Protein AF-A0A434LB45-F1 (afdb_monomer_lite)

Radius of gyration: 21.6 Å; chains: 1; bounding box: 47×31×59 Å

Structure (mmCIF, N/CA/C/O backbone):
data_AF-A0A434LB45-F1
#
_entry.id   AF-A0A434LB45-F1
#
loop_
_atom_site.group_PDB
_atom_site.id
_atom_site.type_symbol
_atom_site.label_atom_id
_atom_site.label_alt_id
_atom_site.label_comp_id
_atom_site.label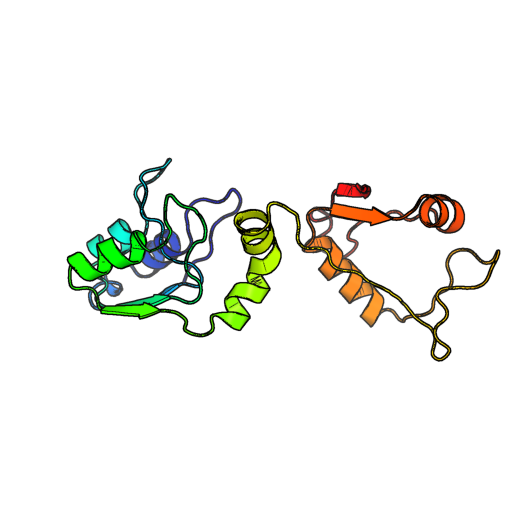_asym_id
_atom_site.label_entity_id
_atom_site.label_seq_id
_atom_site.pdbx_PDB_ins_code
_atom_site.Cartn_x
_atom_site.Cartn_y
_atom_site.Cartn_z
_atom_site.occupancy
_atom_site.B_iso_or_equiv
_atom_site.auth_seq_id
_atom_site.auth_comp_id
_atom_site.auth_asym_id
_atom_site.auth_atom_id
_atom_site.pdbx_PDB_model_num
ATOM 1 N N . THR A 1 1 ? -15.075 8.116 4.831 1.00 93.69 1 THR A N 1
ATOM 2 C CA . THR A 1 1 ? -13.998 7.188 4.416 1.00 93.69 1 THR A CA 1
ATOM 3 C C . THR A 1 1 ? -12.638 7.770 4.759 1.00 93.69 1 THR A C 1
ATOM 5 O O . THR A 1 1 ? -12.567 8.920 5.147 1.00 93.69 1 THR A O 1
ATOM 8 N N . GLY A 1 2 ? -11.545 7.009 4.671 1.00 96.25 2 GLY A N 1
ATOM 9 C CA . GLY A 1 2 ? -10.216 7.548 4.976 1.00 96.25 2 GLY A CA 1
ATOM 10 C C . GLY A 1 2 ? -9.094 6.703 4.389 1.00 96.25 2 GLY A C 1
ATOM 11 O O . GLY A 1 2 ? -9.232 5.488 4.262 1.00 96.25 2 GLY A O 1
ATOM 12 N N . VAL A 1 3 ? -7.990 7.357 4.033 1.00 96.44 3 VAL A N 1
ATOM 13 C CA . VAL A 1 3 ? -6.729 6.730 3.618 1.00 96.44 3 VAL A CA 1
ATOM 14 C C . VAL A 1 3 ? -5.590 7.371 4.398 1.00 96.44 3 VAL A C 1
ATOM 16 O O . VAL A 1 3 ? -5.681 8.534 4.785 1.00 96.44 3 VAL A O 1
ATOM 19 N N . THR A 1 4 ? -4.518 6.624 4.653 1.00 95.25 4 THR A N 1
ATOM 20 C CA . THR A 1 4 ? -3.342 7.191 5.319 1.00 95.25 4 THR A CA 1
ATOM 21 C C . THR A 1 4 ? -2.750 8.288 4.441 1.00 95.25 4 THR A C 1
ATOM 23 O O . THR A 1 4 ? -2.422 8.048 3.279 1.00 95.25 4 THR A O 1
ATOM 26 N N . ALA A 1 5 ? -2.619 9.492 4.992 1.00 94.12 5 ALA A N 1
ATOM 27 C CA . ALA A 1 5 ? -2.157 10.640 4.231 1.00 94.12 5 ALA A CA 1
ATOM 28 C C . ALA A 1 5 ? -0.671 10.524 3.852 1.00 94.12 5 ALA A C 1
ATOM 30 O O . ALA A 1 5 ? 0.112 9.781 4.459 1.00 94.12 5 ALA A O 1
ATOM 31 N N . VAL A 1 6 ? -0.271 11.304 2.846 1.00 89.19 6 VAL A N 1
ATOM 32 C CA . VAL A 1 6 ? 1.125 11.396 2.401 1.00 89.19 6 VAL A CA 1
ATOM 33 C C . VAL A 1 6 ? 2.021 11.779 3.584 1.00 89.19 6 VAL A C 1
ATOM 35 O O . VAL A 1 6 ? 1.712 12.687 4.348 1.00 89.19 6 VAL A O 1
ATOM 38 N N . GLY A 1 7 ? 3.135 11.063 3.756 1.00 87.69 7 GLY A N 1
ATOM 39 C CA . GLY A 1 7 ? 4.002 11.196 4.935 1.00 87.69 7 GLY A CA 1
ATOM 40 C C . GLY A 1 7 ? 3.610 10.289 6.108 1.00 87.69 7 GLY A C 1
ATOM 41 O O . GLY A 1 7 ? 4.267 10.307 7.149 1.00 87.69 7 GLY A O 1
ATOM 42 N N . GLY A 1 8 ? 2.574 9.463 5.937 1.00 88.56 8 GLY A N 1
ATOM 43 C CA . GLY A 1 8 ? 2.185 8.411 6.873 1.00 88.56 8 GLY A CA 1
ATOM 44 C C . GLY A 1 8 ? 1.272 8.872 8.007 1.00 88.56 8 GLY A C 1
ATOM 45 O O . GLY A 1 8 ? 0.954 8.058 8.869 1.00 88.56 8 GLY A O 1
ATOM 46 N N . ARG A 1 9 ? 0.871 10.150 8.049 1.00 89.62 9 ARG A N 1
ATOM 47 C CA . ARG A 1 9 ? -0.094 10.697 9.019 1.00 89.62 9 ARG A CA 1
ATOM 48 C C . ARG A 1 9 ? -0.889 11.861 8.417 1.00 89.62 9 ARG A C 1
ATOM 50 O O . ARG A 1 9 ? -0.287 12.631 7.672 1.00 89.62 9 ARG A O 1
ATOM 57 N N . PRO A 1 10 ? -2.159 12.066 8.817 1.00 93.12 10 PRO A N 1
ATOM 58 C CA . PRO A 1 10 ? -2.969 11.208 9.697 1.00 93.12 10 PRO A CA 1
ATOM 59 C C . PRO A 1 10 ? -3.202 9.803 9.119 1.00 93.12 10 PRO A C 1
ATOM 61 O O . PRO A 1 10 ? -2.991 9.563 7.931 1.00 93.12 10 PRO A O 1
ATOM 64 N N . HIS A 1 11 ? -3.527 8.844 9.989 1.00 95.81 11 HIS A N 1
ATOM 65 C CA . HIS A 1 11 ? -3.837 7.482 9.551 1.00 95.81 11 HIS A CA 1
ATOM 66 C C . HIS A 1 11 ? -5.268 7.418 8.990 1.00 95.81 11 HIS A C 1
ATOM 68 O O . HIS A 1 11 ? -6.109 8.268 9.304 1.00 95.81 11 HIS A O 1
ATOM 74 N N . ALA A 1 12 ? -5.554 6.382 8.200 1.00 97.06 12 ALA A N 1
ATOM 75 C CA . ALA A 1 12 ? -6.858 6.174 7.574 1.00 97.06 12 ALA A CA 1
ATOM 76 C C . ALA A 1 12 ? -8.030 6.203 8.573 1.00 97.06 12 ALA A C 1
ATOM 78 O O . ALA A 1 12 ? -9.070 6.790 8.282 1.00 97.06 12 ALA A O 1
ATOM 79 N N . GLU A 1 13 ? -7.866 5.613 9.759 1.00 97.81 13 GLU A N 1
ATOM 80 C CA . GLU A 1 13 ? -8.922 5.531 10.771 1.00 97.81 13 GLU A CA 1
ATOM 81 C C . GLU A 1 13 ? -9.278 6.913 11.320 1.00 97.81 13 GLU A C 1
ATOM 83 O O . GLU A 1 13 ? -10.452 7.228 11.479 1.00 97.81 13 GLU A O 1
ATOM 88 N N . THR A 1 14 ? -8.279 7.764 11.575 1.00 95.81 14 THR A N 1
ATOM 89 C CA . THR A 1 14 ? -8.518 9.125 12.076 1.00 95.81 14 THR A CA 1
ATOM 90 C C . THR A 1 14 ? -9.233 10.000 11.052 1.00 95.81 14 THR A C 1
ATOM 92 O O . THR A 1 14 ? -10.148 10.726 11.427 1.00 95.81 14 THR A O 1
ATOM 95 N N . GLU A 1 15 ? -8.883 9.874 9.770 1.00 97.12 15 GLU A N 1
ATOM 96 C CA . GLU A 1 15 ? -9.574 10.576 8.680 1.00 97.12 15 GLU A CA 1
ATOM 97 C C . GLU A 1 15 ? -11.023 10.089 8.544 1.00 97.12 15 GLU A C 1
ATOM 99 O O . GLU A 1 15 ? -11.958 10.887 8.514 1.00 97.12 15 GLU A O 1
ATOM 104 N N . ALA A 1 16 ? -11.231 8.767 8.557 1.00 98.25 16 ALA A N 1
ATOM 105 C CA . ALA A 1 16 ? -12.563 8.180 8.454 1.00 98.25 16 ALA A CA 1
ATOM 106 C C . ALA A 1 16 ? -13.471 8.568 9.630 1.00 98.25 16 ALA A C 1
ATOM 108 O O . ALA A 1 16 ? -14.658 8.820 9.427 1.00 98.25 16 ALA A O 1
ATOM 109 N N . LEU A 1 17 ? -12.922 8.634 10.847 1.00 98.19 17 LEU A N 1
ATOM 110 C CA . LEU A 1 17 ? -13.646 9.088 12.034 1.00 98.19 17 LEU A CA 1
ATOM 111 C C . LEU A 1 17 ? -13.968 10.584 11.976 1.00 98.19 17 LEU A C 1
ATOM 113 O O . LEU A 1 17 ? -15.067 10.973 12.367 1.00 98.19 17 LEU A O 1
ATOM 117 N N . ALA A 1 18 ? -13.043 11.413 11.484 1.00 96.88 18 ALA A N 1
ATOM 118 C CA . ALA A 1 18 ? -13.280 12.843 11.311 1.00 96.88 18 ALA A CA 1
ATOM 119 C C . ALA A 1 18 ? -14.422 13.104 10.317 1.00 96.88 18 ALA A C 1
ATOM 121 O O . ALA A 1 18 ? -15.290 13.930 10.592 1.00 96.88 18 ALA A O 1
ATOM 122 N N . GLU A 1 19 ? -14.466 12.356 9.212 1.00 97.62 19 GLU A N 1
ATOM 123 C CA . GLU A 1 19 ? -15.560 12.432 8.238 1.00 97.62 19 GLU A CA 1
ATOM 124 C C . GLU A 1 19 ? -16.890 11.912 8.814 1.00 97.62 19 GLU A C 1
ATOM 126 O O . GLU A 1 19 ? -17.936 12.524 8.609 1.00 97.62 19 GLU A O 1
ATOM 131 N N . ALA A 1 20 ? -16.867 10.802 9.562 1.00 97.94 20 ALA A N 1
ATOM 132 C CA . ALA A 1 20 ? -18.073 10.216 10.150 1.00 97.94 20 ALA A CA 1
ATOM 133 C C . ALA A 1 20 ? -18.673 11.071 11.284 1.00 97.94 20 ALA A C 1
ATOM 135 O O . ALA A 1 20 ? -19.889 11.059 11.502 1.00 97.94 20 ALA A O 1
ATOM 136 N N . GLY A 1 21 ? -17.838 11.794 12.036 1.00 97.62 21 GLY A N 1
ATOM 137 C CA . GLY A 1 21 ? -18.263 12.598 13.178 1.00 97.62 21 GLY A CA 1
ATOM 138 C C . GLY A 1 21 ? -19.077 11.783 14.191 1.00 97.62 21 GLY A C 1
ATOM 139 O O . GLY A 1 21 ? -18.702 10.678 14.583 1.00 97.62 21 GLY A O 1
ATOM 140 N N . GLY A 1 22 ? -20.229 12.314 14.610 1.00 97.50 22 GLY A N 1
ATOM 141 C CA . GLY A 1 22 ? -21.109 11.646 15.578 1.00 97.50 22 GLY A CA 1
ATOM 142 C C . GLY A 1 22 ? -21.701 10.313 15.099 1.00 97.50 22 GLY A C 1
ATOM 143 O O . GLY A 1 22 ? -22.104 9.504 15.934 1.00 97.50 22 GLY A O 1
ATOM 144 N N . LEU A 1 23 ? -21.718 10.056 13.785 1.00 98.06 23 LEU A N 1
ATOM 145 C CA . LEU A 1 23 ? -22.254 8.820 13.202 1.00 98.06 23 LEU A CA 1
ATOM 146 C C . LEU A 1 23 ? -21.356 7.600 13.457 1.00 98.06 23 LEU A C 1
ATOM 148 O O . LEU A 1 23 ? -21.795 6.473 13.253 1.00 98.06 23 LEU A O 1
ATOM 152 N N . ALA A 1 24 ? -20.117 7.800 13.919 1.00 98.31 24 ALA A N 1
ATOM 153 C CA . ALA A 1 24 ? -19.217 6.703 14.273 1.00 98.31 24 ALA A CA 1
ATOM 154 C C . ALA A 1 24 ? -19.704 5.894 15.492 1.00 98.31 24 ALA A C 1
ATOM 156 O O . ALA A 1 24 ? -19.350 4.722 15.645 1.00 98.31 24 ALA A O 1
ATOM 157 N N . ARG A 1 25 ? -20.530 6.496 16.358 1.00 98.50 25 ARG A N 1
ATOM 158 C CA . ARG A 1 25 ? -21.033 5.839 17.566 1.00 98.50 25 ARG A CA 1
ATOM 159 C C . ARG A 1 25 ? -21.990 4.705 17.201 1.00 98.50 25 ARG A C 1
ATOM 161 O O . ARG A 1 25 ? -23.015 4.929 16.568 1.00 98.50 25 ARG A O 1
ATOM 168 N N . GLY A 1 26 ? -21.680 3.495 17.657 1.00 98.38 26 GLY A N 1
ATOM 169 C CA . GLY A 1 26 ? -22.440 2.286 17.341 1.00 98.38 26 GLY A CA 1
ATOM 170 C C . GLY A 1 26 ? -22.140 1.698 15.960 1.00 98.38 26 GLY A C 1
ATOM 171 O O . GLY A 1 26 ? -22.751 0.696 15.593 1.00 98.38 26 GLY A O 1
ATOM 172 N N . ALA A 1 27 ? -21.229 2.301 15.190 1.00 98.56 27 ALA A N 1
ATOM 173 C CA . ALA A 1 27 ? -20.918 1.867 13.836 1.00 98.56 27 ALA A CA 1
ATOM 174 C C . ALA A 1 27 ? -19.914 0.701 13.798 1.00 98.56 27 ALA A C 1
ATOM 176 O O . ALA A 1 27 ? -19.294 0.333 14.799 1.00 98.56 27 ALA A O 1
ATOM 177 N N . THR A 1 28 ? -19.735 0.149 12.594 1.00 98.81 28 THR A N 1
ATOM 178 C CA . THR A 1 28 ? -18.660 -0.794 12.264 1.00 98.81 28 THR A CA 1
ATOM 179 C C . THR A 1 28 ? -17.552 -0.081 11.492 1.00 98.81 28 THR A C 1
ATOM 181 O O . THR A 1 28 ? -17.833 0.552 10.475 1.00 98.81 28 THR A O 1
ATOM 184 N N . ALA A 1 29 ? -16.300 -0.232 11.919 1.00 98.62 29 ALA A N 1
ATOM 185 C CA . ALA A 1 29 ? -15.137 0.211 11.155 1.00 98.62 29 ALA A CA 1
ATOM 186 C C . ALA A 1 29 ? -14.535 -0.953 10.356 1.00 98.62 29 ALA A C 1
ATOM 188 O O . ALA A 1 29 ? -14.272 -2.018 10.911 1.00 98.62 29 ALA A O 1
ATOM 189 N N . TYR A 1 30 ? -14.286 -0.737 9.065 1.00 98.62 30 TYR A N 1
ATOM 190 C CA . TYR A 1 30 ? -13.561 -1.670 8.201 1.00 98.62 30 TYR A CA 1
ATOM 191 C C . TYR A 1 30 ? -12.157 -1.117 7.956 1.00 98.62 30 TYR A C 1
ATOM 193 O O . TYR A 1 30 ? -12.019 0.018 7.500 1.00 98.62 30 TYR A O 1
ATOM 201 N N . VAL A 1 31 ? -11.127 -1.897 8.280 1.00 98.31 31 VAL A N 1
ATOM 202 C CA . VAL A 1 31 ? -9.719 -1.481 8.203 1.00 98.31 31 VAL A CA 1
ATOM 203 C C . VAL A 1 31 ? -8.889 -2.527 7.463 1.00 98.31 31 VAL A C 1
ATOM 205 O O . VAL A 1 31 ? -9.034 -3.730 7.674 1.00 98.31 31 VAL A O 1
ATOM 208 N N . THR A 1 32 ? -8.013 -2.083 6.564 1.00 97.69 32 THR A N 1
ATOM 209 C CA . THR A 1 32 ? -7.181 -2.985 5.747 1.00 97.69 32 THR A CA 1
ATOM 210 C C . THR A 1 32 ? -5.961 -3.515 6.503 1.00 97.69 32 THR A C 1
ATOM 212 O O . THR A 1 32 ? -5.483 -4.609 6.211 1.00 97.69 32 THR A O 1
ATOM 215 N N . LEU A 1 33 ? -5.492 -2.788 7.516 1.00 97.44 33 LEU A N 1
ATOM 216 C CA . LEU A 1 33 ? -4.411 -3.181 8.417 1.00 97.44 33 LEU A CA 1
ATOM 217 C C . LEU A 1 33 ? -4.873 -3.019 9.871 1.00 97.44 33 LEU A C 1
ATOM 219 O O . LEU A 1 33 ? -5.718 -2.170 10.158 1.00 97.44 33 LEU A O 1
ATOM 223 N N . GLU A 1 34 ? -4.335 -3.833 10.780 1.00 97.62 34 GLU A N 1
ATOM 224 C CA . GLU A 1 34 ? -4.617 -3.739 12.214 1.00 97.62 34 GLU A CA 1
ATOM 225 C C . GLU A 1 34 ? -4.409 -2.304 12.738 1.00 97.62 34 GLU A C 1
ATOM 227 O O . GLU A 1 34 ? -3.332 -1.733 12.535 1.00 97.62 34 GLU A O 1
ATOM 232 N N . PRO A 1 35 ? -5.397 -1.725 13.453 1.00 96.94 35 PRO A N 1
ATOM 233 C CA . PRO A 1 35 ? -5.262 -0.388 14.010 1.00 96.94 35 PRO A CA 1
ATOM 234 C C . PRO A 1 35 ? -4.079 -0.296 14.968 1.00 96.94 35 PRO A C 1
ATOM 236 O O . PRO A 1 35 ? -3.908 -1.134 15.857 1.00 96.94 35 PRO A O 1
ATOM 239 N N . CYS A 1 36 ? -3.272 0.756 14.830 1.00 94.75 36 CYS A N 1
ATOM 240 C CA . CYS A 1 36 ? -2.066 0.877 15.640 1.00 94.75 36 CYS A CA 1
ATOM 241 C C . CYS A 1 36 ? -2.385 0.951 17.149 1.00 94.75 36 CYS A C 1
ATOM 243 O O . CYS A 1 36 ? -3.382 1.543 17.573 1.00 94.75 36 CYS A O 1
ATOM 245 N N . ALA A 1 37 ? -1.500 0.356 17.956 1.00 92.00 37 ALA A N 1
ATOM 246 C CA . ALA A 1 37 ? -1.684 0.161 19.399 1.00 92.00 37 ALA A CA 1
ATOM 247 C C . ALA A 1 37 ? -0.702 0.952 20.282 1.00 92.00 37 ALA A C 1
ATOM 249 O O . ALA A 1 37 ? -0.831 0.971 21.504 1.00 92.00 37 ALA A O 1
ATOM 250 N N . HIS A 1 38 ? 0.318 1.570 19.683 1.00 85.94 38 HIS A N 1
ATOM 251 C CA . HIS A 1 38 ? 1.399 2.230 20.412 1.00 85.94 38 HIS A CA 1
ATOM 252 C C . HIS A 1 38 ? 1.304 3.750 20.299 1.00 85.94 38 HIS A C 1
ATOM 254 O O . HIS A 1 38 ? 0.940 4.292 19.255 1.00 85.94 38 HIS A O 1
ATOM 260 N N . HIS A 1 39 ? 1.678 4.442 21.374 1.00 80.25 39 HIS A N 1
ATOM 261 C CA . HIS A 1 39 ? 1.803 5.894 21.365 1.00 80.25 39 HIS A CA 1
ATOM 262 C C . HIS A 1 39 ? 3.061 6.279 20.584 1.00 80.25 39 HIS A C 1
ATOM 264 O O . HIS A 1 39 ? 4.182 5.994 21.005 1.00 80.25 39 HIS A O 1
ATOM 270 N N . GLY A 1 40 ? 2.856 6.871 19.409 1.00 79.94 40 GLY A N 1
ATOM 271 C CA . GLY A 1 40 ? 3.914 7.445 18.584 1.00 79.94 40 GLY A CA 1
ATOM 272 C C . GLY A 1 40 ? 3.880 8.969 18.664 1.00 79.94 40 GLY A C 1
ATOM 273 O O . GLY A 1 40 ? 3.778 9.549 19.739 1.00 79.94 40 GLY A O 1
ATOM 274 N N . ARG A 1 41 ? 3.916 9.628 17.500 1.00 76.25 41 ARG A N 1
ATOM 275 C CA . ARG A 1 41 ? 3.677 11.082 17.400 1.00 76.25 41 ARG A CA 1
ATOM 276 C C . ARG A 1 41 ? 2.217 11.469 17.648 1.00 76.25 41 ARG A C 1
ATOM 278 O O . ARG A 1 41 ? 1.949 12.601 18.024 1.00 76.25 41 ARG A O 1
ATOM 285 N N . THR A 1 42 ? 1.287 10.548 17.409 1.00 80.69 42 THR A N 1
ATOM 286 C CA . THR A 1 42 ? -0.143 10.714 17.687 1.00 80.69 42 THR A CA 1
ATOM 287 C C . THR A 1 42 ? -0.623 9.575 18.588 1.00 80.69 42 THR A C 1
ATOM 289 O O . THR A 1 42 ? 0.040 8.528 18.640 1.00 80.69 42 THR A O 1
ATOM 292 N N . PRO A 1 43 ? -1.765 9.749 19.278 1.00 86.19 43 PRO A N 1
ATOM 293 C CA . PRO A 1 43 ? -2.420 8.656 19.986 1.00 86.19 43 PRO A CA 1
ATOM 294 C C . PRO A 1 43 ? -2.739 7.464 19.058 1.00 86.19 43 PRO A C 1
ATOM 296 O O . PRO A 1 43 ? -2.851 7.661 17.842 1.00 86.19 43 PRO A O 1
ATOM 299 N N . PRO A 1 44 ? -2.887 6.240 19.602 1.00 92.50 44 PRO A N 1
ATOM 300 C CA . PRO A 1 44 ? -3.153 5.043 18.808 1.00 92.50 44 PRO A CA 1
ATOM 301 C C . PRO A 1 44 ? -4.552 5.046 18.174 1.00 92.50 44 PRO A C 1
ATOM 303 O O . PRO A 1 44 ? -5.532 5.451 18.805 1.00 92.50 44 PRO A O 1
ATOM 306 N N . CYS A 1 45 ? -4.669 4.522 16.952 1.00 96.50 45 CYS A N 1
ATOM 307 C CA . CYS A 1 45 ? -5.944 4.420 16.239 1.00 96.50 45 CYS A CA 1
ATOM 308 C C . CYS A 1 45 ? -6.942 3.496 16.946 1.00 96.50 45 CYS A C 1
ATOM 310 O O . CYS A 1 45 ? -8.137 3.782 16.938 1.00 96.50 45 CYS A O 1
ATOM 312 N N . ALA A 1 46 ? -6.471 2.438 17.620 1.00 97.12 46 ALA A N 1
ATOM 313 C CA . ALA A 1 46 ? -7.334 1.579 18.433 1.00 97.12 46 ALA A CA 1
ATOM 314 C C . ALA A 1 46 ? -8.080 2.381 19.520 1.00 97.12 46 ALA A C 1
ATOM 316 O O . ALA A 1 46 ? -9.282 2.206 19.716 1.00 97.12 46 ALA A O 1
ATOM 317 N N . ASN A 1 47 ? -7.395 3.327 20.178 1.00 95.75 47 ASN A N 1
ATOM 318 C CA . ASN A 1 47 ? -8.018 4.223 21.153 1.00 95.75 47 ASN A CA 1
ATOM 319 C C . ASN A 1 47 ? -8.952 5.239 20.489 1.00 95.75 47 ASN A C 1
ATOM 321 O O . ASN A 1 47 ? -9.995 5.552 21.054 1.00 95.75 47 ASN A O 1
ATOM 325 N N . ALA A 1 48 ? -8.609 5.746 19.303 1.00 96.94 48 ALA A N 1
ATOM 326 C CA . ALA A 1 48 ? -9.474 6.669 18.569 1.00 96.94 48 ALA A CA 1
ATOM 327 C C . ALA A 1 48 ? -10.818 6.019 18.192 1.00 96.94 48 ALA A C 1
ATOM 329 O O . ALA A 1 48 ? -11.868 6.611 18.435 1.00 96.94 48 ALA A O 1
ATOM 330 N N . LEU A 1 49 ? -10.792 4.784 17.678 1.00 98.06 49 LEU A N 1
ATOM 331 C CA . LEU A 1 49 ? -11.992 3.999 17.358 1.00 98.06 49 LEU A CA 1
ATOM 332 C C . LEU A 1 49 ? -12.856 3.758 18.601 1.00 98.06 49 LEU A C 1
ATOM 334 O O . LEU A 1 49 ? -14.069 3.973 18.565 1.00 98.06 49 LEU A O 1
ATOM 338 N N . LEU A 1 50 ? -12.224 3.379 19.716 1.00 97.00 50 LEU A N 1
ATOM 339 C CA . LEU A 1 50 ? -12.910 3.199 20.993 1.00 97.00 50 LEU A CA 1
ATOM 340 C C . LEU A 1 50 ? -13.577 4.498 21.471 1.00 97.00 50 LEU A C 1
ATOM 342 O O . LEU A 1 50 ? -14.762 4.504 21.796 1.00 97.00 50 LEU A O 1
ATOM 346 N N . ASN A 1 51 ? -12.838 5.609 21.477 1.00 96.81 51 ASN A N 1
ATOM 347 C CA . ASN A 1 51 ? -13.337 6.907 21.937 1.00 96.81 51 ASN A CA 1
ATOM 348 C C . ASN A 1 51 ? -14.479 7.441 21.059 1.00 96.81 51 ASN A C 1
ATOM 350 O O . ASN A 1 51 ? -15.370 8.129 21.558 1.00 96.81 51 ASN A O 1
ATOM 354 N N . ALA A 1 52 ? -14.479 7.105 19.767 1.00 97.81 52 ALA A N 1
ATOM 355 C CA . ALA A 1 52 ? -15.570 7.421 18.850 1.00 97.81 52 ALA A CA 1
ATOM 356 C C . ALA A 1 52 ? -16.837 6.576 19.097 1.00 97.81 52 ALA A C 1
ATOM 358 O O . ALA A 1 52 ? -17.904 6.891 18.569 1.00 97.81 52 ALA A O 1
ATOM 359 N N . GLY A 1 53 ? -16.747 5.531 19.924 1.00 98.00 53 GLY A N 1
ATOM 360 C CA . GLY A 1 53 ? -17.859 4.644 20.248 1.00 98.00 53 GLY A CA 1
ATOM 361 C C . GLY A 1 53 ? -18.145 3.601 19.170 1.00 98.00 53 GLY A C 1
ATOM 362 O O . GLY A 1 53 ? -19.286 3.155 19.070 1.00 98.00 53 GLY A O 1
ATOM 363 N N . VAL A 1 54 ? -17.148 3.228 18.360 1.00 98.69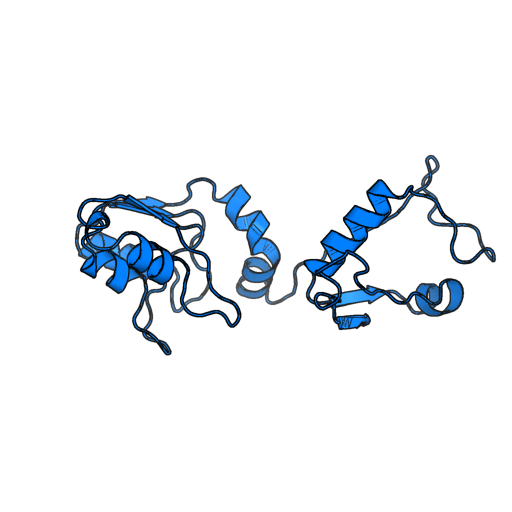 54 VAL A N 1
ATOM 364 C CA . VAL A 1 54 ? -17.254 2.106 17.413 1.00 98.69 54 VAL A CA 1
ATOM 365 C C . VAL A 1 54 ? -17.480 0.814 18.197 1.00 98.69 54 VAL A C 1
ATOM 367 O O . VAL A 1 54 ? -16.765 0.535 19.157 1.00 98.69 54 VAL A O 1
ATOM 370 N N . THR A 1 55 ? -18.466 0.015 17.793 1.00 98.69 55 THR A N 1
ATOM 371 C CA . THR A 1 55 ? -18.845 -1.230 18.491 1.00 98.69 55 THR A CA 1
ATOM 372 C C . THR A 1 55 ? -18.300 -2.478 17.815 1.00 98.69 55 THR A C 1
ATOM 374 O O . THR A 1 55 ? -18.204 -3.526 18.454 1.00 98.69 55 THR A O 1
ATOM 377 N N . ARG A 1 56 ? -17.899 -2.368 16.543 1.00 98.75 56 ARG A N 1
ATOM 378 C CA . ARG A 1 56 ? -17.343 -3.473 15.762 1.00 98.75 56 ARG A CA 1
ATOM 379 C C . ARG A 1 56 ? -16.207 -3.013 14.856 1.00 98.75 56 ARG A C 1
ATOM 381 O O . ARG A 1 56 ? -16.317 -1.990 14.184 1.00 98.75 56 ARG A O 1
ATOM 388 N N . VAL A 1 57 ? -15.138 -3.794 14.789 1.00 98.81 57 VAL A N 1
ATOM 389 C CA . VAL A 1 57 ? -14.006 -3.590 13.879 1.00 98.81 57 VAL A CA 1
ATOM 390 C C . VAL A 1 57 ? -13.807 -4.846 13.041 1.00 98.81 57 VAL A C 1
ATOM 392 O O . VAL A 1 57 ? -13.687 -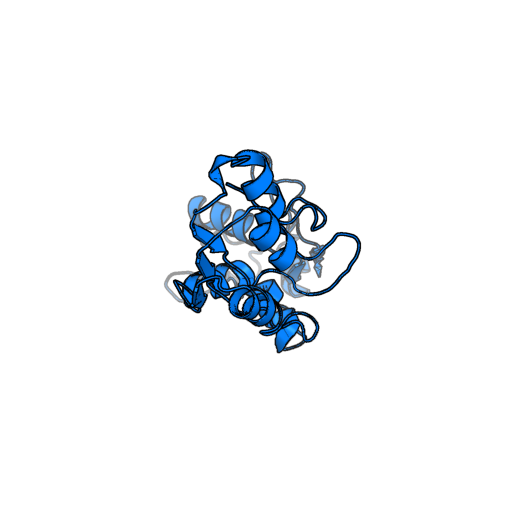5.951 13.567 1.00 98.81 57 VAL A O 1
ATOM 395 N N . VAL A 1 58 ? -13.766 -4.670 11.725 1.00 98.75 58 VAL A N 1
ATOM 396 C CA . VAL A 1 58 ? -13.475 -5.721 10.751 1.00 98.75 58 VAL A CA 1
ATOM 397 C C . VAL A 1 58 ? -12.130 -5.407 10.108 1.00 98.75 58 VAL A C 1
ATOM 399 O O . VAL A 1 58 ? -11.999 -4.416 9.393 1.00 98.75 58 VAL A O 1
ATOM 402 N N . GLY A 1 59 ? -11.127 -6.230 10.394 1.00 98.19 59 GLY A N 1
ATOM 403 C CA . GLY A 1 59 ? -9.753 -6.049 9.942 1.00 98.19 59 GLY A CA 1
ATOM 404 C C . GLY A 1 59 ? -9.325 -7.081 8.901 1.00 98.19 59 GLY A C 1
ATOM 405 O O . GLY A 1 59 ? -9.662 -8.261 9.028 1.00 98.19 59 GLY A O 1
ATOM 406 N N . ALA A 1 60 ? -8.551 -6.659 7.899 1.00 98.12 60 ALA A N 1
ATOM 407 C CA . ALA A 1 60 ? -8.019 -7.564 6.879 1.00 98.12 60 ALA A CA 1
ATOM 408 C C . ALA A 1 60 ? -6.673 -8.190 7.283 1.00 98.12 60 ALA A C 1
ATOM 410 O O . ALA A 1 60 ? -6.606 -9.393 7.530 1.00 98.12 60 ALA A O 1
ATOM 411 N N . VAL A 1 61 ? -5.600 -7.402 7.396 1.00 97.44 61 VAL A N 1
ATOM 412 C CA . VAL A 1 61 ? -4.250 -7.908 7.708 1.00 97.44 61 VAL A CA 1
ATOM 413 C C . VAL A 1 61 ? -3.833 -7.518 9.128 1.00 97.44 61 VAL A C 1
ATOM 415 O O . VAL A 1 61 ? -4.032 -6.381 9.545 1.00 97.44 61 VAL A O 1
ATOM 418 N N . SER A 1 62 ? -3.239 -8.444 9.885 1.00 95.62 62 SER A N 1
ATOM 419 C CA . SER A 1 62 ? -2.605 -8.130 11.176 1.00 95.62 62 SER A CA 1
ATOM 420 C C . SER A 1 62 ? -1.266 -7.421 10.954 1.00 95.62 62 SER A C 1
ATOM 422 O O . SER A 1 62 ? -0.514 -7.794 10.051 1.00 95.62 62 SER A O 1
ATOM 424 N N . ASP A 1 63 ? -0.941 -6.423 11.772 1.00 94.94 63 ASP A N 1
ATOM 425 C CA . ASP A 1 63 ? 0.286 -5.644 11.585 1.00 94.94 63 ASP A CA 1
ATOM 426 C C . ASP A 1 63 ? 1.516 -6.484 12.011 1.00 94.94 63 ASP A C 1
ATOM 428 O O . ASP A 1 63 ? 1.552 -7.017 13.129 1.00 94.94 63 ASP A O 1
ATOM 432 N N . PRO A 1 64 ? 2.532 -6.661 11.140 1.00 93.62 64 PRO A N 1
ATOM 433 C CA . PRO A 1 64 ? 3.739 -7.411 11.477 1.00 93.62 64 PRO A CA 1
ATOM 434 C C . PRO A 1 64 ? 4.703 -6.650 12.407 1.00 93.62 64 PRO A C 1
ATOM 436 O O . PRO A 1 64 ? 5.689 -7.233 12.864 1.00 93.62 64 PRO A O 1
ATOM 439 N N . ASP A 1 65 ? 4.482 -5.360 12.671 1.00 90.56 65 ASP A N 1
ATOM 440 C CA . ASP A 1 65 ? 5.274 -4.566 13.606 1.00 90.56 65 ASP A CA 1
ATOM 441 C C . ASP A 1 65 ? 5.112 -5.118 15.034 1.00 90.56 65 ASP A C 1
ATOM 443 O O . ASP A 1 65 ? 4.004 -5.107 15.573 1.00 90.56 65 ASP A O 1
ATOM 447 N N . PRO A 1 66 ? 6.193 -5.535 15.721 1.00 88.12 66 PRO A N 1
ATOM 448 C CA . PRO A 1 66 ? 6.114 -6.072 17.085 1.00 88.12 66 PRO A CA 1
ATOM 449 C C . PRO A 1 66 ? 5.477 -5.120 18.112 1.00 88.12 66 PRO A C 1
ATOM 451 O O . PRO A 1 66 ? 5.026 -5.533 19.188 1.00 88.12 66 PRO A O 1
ATOM 454 N N . ARG A 1 67 ? 5.453 -3.816 17.822 1.00 85.19 67 ARG A N 1
ATOM 455 C CA . ARG A 1 67 ? 4.803 -2.800 18.658 1.00 85.19 67 ARG A CA 1
ATOM 456 C C . ARG A 1 67 ? 3.283 -2.804 18.506 1.00 85.19 67 ARG A C 1
ATOM 458 O O . ARG A 1 67 ? 2.619 -2.297 19.404 1.00 85.19 67 ARG A O 1
ATOM 465 N N . VAL A 1 68 ? 2.751 -3.361 17.418 1.00 89.50 68 VAL A N 1
ATOM 466 C CA . VAL A 1 68 ? 1.315 -3.406 17.101 1.00 89.50 68 VAL A CA 1
ATOM 467 C C . VAL A 1 68 ? 0.773 -4.828 17.124 1.00 89.50 68 VAL A C 1
ATOM 469 O O . VAL A 1 68 ? -0.260 -5.014 17.739 1.00 89.50 68 VAL A O 1
ATOM 472 N N . SER A 1 69 ? 1.477 -5.800 16.545 1.00 91.62 69 SER A N 1
ATOM 473 C CA . SER A 1 69 ? 1.023 -7.172 16.284 1.00 91.62 69 SER A CA 1
ATOM 474 C C . SER A 1 69 ? 0.094 -7.757 17.360 1.00 91.62 69 SER A C 1
ATOM 476 O O . SER A 1 69 ? 0.537 -8.132 18.451 1.00 91.62 69 SER A O 1
ATOM 478 N N . GLY A 1 70 ? -1.209 -7.775 17.063 1.00 92.56 70 GLY A N 1
ATOM 479 C CA . GLY A 1 70 ? -2.301 -8.276 17.907 1.00 92.56 70 GLY A CA 1
ATOM 480 C C . GLY A 1 70 ? -2.733 -7.367 19.068 1.00 92.56 70 GLY A C 1
ATOM 481 O O . GLY A 1 70 ? -3.792 -7.578 19.666 1.00 92.56 70 GLY A O 1
ATOM 482 N N . LYS A 1 71 ? -1.944 -6.351 19.417 1.00 96.31 71 LYS A N 1
ATOM 483 C CA . LYS A 1 71 ? -2.198 -5.432 20.536 1.00 96.31 71 LYS A CA 1
ATOM 484 C C . LYS A 1 71 ? -3.327 -4.455 20.227 1.00 96.31 71 LYS A C 1
ATOM 486 O O . LYS A 1 71 ? -4.056 -4.091 21.146 1.00 96.31 71 LYS A O 1
ATOM 491 N N . GLY A 1 72 ? -3.492 -4.042 18.970 1.00 96.56 72 GLY A N 1
ATOM 492 C CA . GLY A 1 72 ? -4.558 -3.120 18.571 1.00 96.56 72 GLY A CA 1
ATOM 493 C C . GLY A 1 72 ? -5.916 -3.782 18.742 1.00 96.56 72 GLY A C 1
ATOM 494 O O . GLY A 1 72 ? -6.808 -3.253 19.409 1.00 96.56 72 GLY A O 1
ATOM 495 N N . TYR A 1 73 ? -6.026 -5.012 18.243 1.00 97.56 73 TYR A N 1
ATOM 496 C CA . TYR A 1 73 ? -7.212 -5.836 18.444 1.00 97.56 73 TYR A CA 1
ATOM 497 C C . TYR A 1 73 ? -7.434 -6.214 19.910 1.00 97.56 73 TYR A C 1
ATOM 499 O O . TYR A 1 73 ? -8.578 -6.229 20.361 1.00 97.56 73 TYR A O 1
ATOM 507 N N . ALA A 1 74 ? -6.374 -6.479 20.681 1.00 97.19 74 ALA A N 1
ATOM 508 C CA . ALA A 1 74 ? -6.501 -6.755 22.111 1.00 97.19 74 ALA A CA 1
ATOM 509 C C . ALA A 1 74 ? -7.089 -5.563 22.889 1.00 97.19 74 ALA A C 1
ATOM 511 O O . ALA A 1 74 ? -7.981 -5.768 23.711 1.00 97.19 74 ALA A O 1
ATOM 512 N N . ILE A 1 75 ? -6.649 -4.330 22.599 1.00 96.50 75 ILE A N 1
ATOM 513 C CA . ILE A 1 75 ? -7.201 -3.102 23.202 1.00 96.50 75 ILE A CA 1
ATOM 514 C C . ILE A 1 75 ? -8.704 -2.989 22.917 1.00 96.50 75 ILE A C 1
ATOM 516 O O . ILE A 1 75 ? -9.489 -2.751 23.833 1.00 96.50 75 ILE A O 1
ATOM 520 N N . LEU A 1 76 ? -9.108 -3.194 21.661 1.00 98.00 76 LEU A N 1
ATOM 521 C CA . LEU A 1 76 ? -10.508 -3.111 21.240 1.00 98.00 76 LEU A CA 1
ATOM 522 C C . LEU A 1 76 ? -11.374 -4.174 21.936 1.00 98.00 76 LEU A C 1
ATOM 524 O O . LEU A 1 76 ? -12.402 -3.845 22.529 1.00 98.00 76 LEU A O 1
ATOM 528 N N . ARG A 1 77 ? -10.924 -5.435 21.942 1.00 98.25 77 ARG A N 1
ATOM 529 C CA . ARG A 1 77 ? -11.630 -6.547 22.603 1.00 98.25 77 ARG A CA 1
ATOM 530 C C . ARG A 1 77 ? -11.790 -6.327 24.102 1.00 98.25 77 ARG A C 1
ATOM 532 O O . ARG A 1 77 ? -12.868 -6.563 24.638 1.00 98.25 77 ARG A O 1
ATOM 539 N N . ALA A 1 78 ? -10.739 -5.857 24.775 1.00 97.81 78 ALA A N 1
ATOM 540 C CA . ALA A 1 78 ? -10.777 -5.578 26.210 1.00 97.81 78 ALA A CA 1
ATOM 541 C C . ALA A 1 78 ? -11.809 -4.495 26.573 1.00 97.81 78 ALA A C 1
ATOM 543 O O . ALA A 1 78 ? -12.335 -4.499 27.682 1.00 97.81 78 ALA A O 1
ATOM 544 N N . ALA A 1 79 ? -12.124 -3.601 25.634 1.00 97.31 79 ALA A N 1
ATOM 545 C CA . ALA A 1 79 ? -13.136 -2.565 25.788 1.00 97.31 79 ALA A CA 1
ATOM 546 C C . ALA A 1 79 ? -14.543 -2.982 25.305 1.00 97.31 79 ALA A C 1
ATOM 548 O O . ALA A 1 79 ? -15.445 -2.149 25.260 1.00 97.31 79 ALA A O 1
ATOM 549 N N . GLY A 1 80 ? -14.746 -4.255 24.947 1.00 98.00 80 GLY A N 1
ATOM 550 C CA . GLY A 1 80 ? -16.044 -4.791 24.525 1.00 98.00 80 GLY A CA 1
ATOM 551 C C . GLY A 1 80 ? -16.396 -4.562 23.052 1.00 98.00 80 GLY A C 1
ATOM 552 O O . GLY A 1 80 ? -17.537 -4.799 22.664 1.00 98.00 80 GLY A O 1
ATOM 553 N N . VAL A 1 81 ? -15.442 -4.122 22.224 1.00 98.56 81 VAL A N 1
ATOM 554 C CA . VAL A 1 81 ? -15.627 -3.997 20.771 1.00 98.56 81 VAL A CA 1
ATOM 555 C C . VAL A 1 81 ? -15.523 -5.382 20.127 1.00 98.56 81 VAL A C 1
ATOM 557 O O . VAL A 1 81 ? -14.563 -6.119 20.368 1.00 98.56 81 VAL A O 1
ATOM 560 N N . GLU A 1 82 ? -16.485 -5.742 19.276 1.00 98.75 82 GLU A N 1
ATOM 561 C CA . GLU A 1 82 ? -16.408 -6.960 18.464 1.00 98.75 82 GLU A CA 1
ATOM 562 C C . GLU A 1 82 ? -15.286 -6.814 17.426 1.00 98.75 82 GLU A C 1
ATOM 564 O O . GLU A 1 82 ? -15.254 -5.839 16.677 1.00 98.75 82 GLU A O 1
ATOM 569 N N . VAL A 1 83 ? -14.371 -7.784 17.344 1.00 98.69 83 VAL A N 1
ATOM 570 C CA . VAL A 1 83 ? -13.274 -7.765 16.363 1.00 98.69 83 VAL A CA 1
ATOM 571 C C . VAL A 1 83 ? -13.317 -9.011 15.489 1.00 98.69 83 VAL A C 1
ATOM 573 O O . VAL A 1 83 ? -13.081 -10.119 15.981 1.00 98.69 83 VAL A O 1
ATOM 576 N N . VAL A 1 84 ? -13.538 -8.808 14.190 1.00 98.56 84 VAL A N 1
ATOM 577 C CA . VAL A 1 84 ? -13.433 -9.837 13.148 1.00 98.56 84 VAL A CA 1
ATOM 578 C C . VAL A 1 84 ? -12.150 -9.603 12.362 1.00 98.56 84 VAL A C 1
ATOM 580 O O . VAL A 1 84 ? -11.956 -8.534 11.793 1.00 98.56 84 VAL A O 1
ATOM 583 N N . GLU A 1 85 ? -11.270 -10.597 12.326 1.00 97.81 85 GLU A N 1
ATOM 584 C CA . GLU A 1 85 ? -9.985 -10.508 11.629 1.00 97.81 85 GLU A CA 1
ATOM 585 C C . GLU A 1 85 ? -10.005 -11.307 10.323 1.00 97.81 85 GLU A C 1
ATOM 587 O O . GLU A 1 85 ? -10.803 -12.229 10.147 1.00 97.81 85 GLU A O 1
ATOM 592 N N . ARG A 1 86 ? -9.044 -11.009 9.446 1.00 96.69 86 ARG A N 1
ATOM 593 C CA . ARG A 1 86 ? -8.732 -11.767 8.230 1.00 96.69 86 ARG A CA 1
ATOM 594 C C . ARG A 1 86 ? -9.792 -11.715 7.125 1.00 96.69 86 ARG A C 1
ATOM 596 O O . ARG A 1 86 ? -9.807 -12.586 6.255 1.00 96.69 86 ARG A O 1
ATOM 603 N N . VAL A 1 87 ? -10.642 -10.690 7.110 1.00 98.38 87 VAL A N 1
ATOM 604 C CA . VAL A 1 87 ? -11.599 -10.465 6.012 1.00 98.38 87 VAL A CA 1
ATOM 605 C C . VAL A 1 87 ? -10.866 -9.869 4.813 1.00 98.38 87 VAL A C 1
ATOM 607 O O . VAL A 1 87 ? -10.263 -8.813 4.946 1.00 98.38 87 VAL A O 1
ATOM 610 N N . LEU A 1 88 ? -10.908 -10.536 3.653 1.00 98.12 88 LEU A N 1
ATOM 611 C CA . LEU A 1 88 ? -10.144 -10.151 2.450 1.00 98.12 88 LEU A CA 1
ATOM 612 C C . LEU A 1 88 ? -8.634 -9.989 2.718 1.00 98.12 88 LEU A C 1
ATOM 614 O O . LEU A 1 88 ? -7.964 -9.089 2.208 1.00 98.12 88 LEU A O 1
ATOM 618 N N . ALA A 1 89 ? -8.091 -10.844 3.592 1.00 97.69 89 ALA A N 1
ATOM 619 C CA . ALA A 1 89 ? -6.697 -10.754 4.014 1.00 97.69 89 ALA A CA 1
ATOM 620 C C . ALA A 1 89 ? -5.707 -10.947 2.857 1.00 97.69 89 ALA A C 1
ATOM 622 O O . ALA A 1 89 ? -4.622 -10.377 2.904 1.00 97.69 89 ALA A O 1
ATOM 623 N N . ALA A 1 90 ? -6.050 -11.764 1.855 1.00 97.38 90 ALA A N 1
ATOM 624 C CA . ALA A 1 90 ? -5.166 -12.035 0.724 1.00 97.38 90 ALA A CA 1
ATOM 625 C C . ALA A 1 90 ? -5.042 -10.797 -0.173 1.00 97.38 90 ALA A C 1
ATOM 627 O O . ALA A 1 90 ? -3.935 -10.366 -0.479 1.00 97.38 90 ALA A O 1
ATOM 628 N N . GLU A 1 91 ? -6.173 -10.180 -0.494 1.00 97.94 91 GLU A N 1
ATOM 629 C CA . GLU A 1 91 ? -6.287 -8.993 -1.334 1.00 97.94 91 GLU A CA 1
ATOM 630 C C . GLU A 1 91 ? -5.624 -7.780 -0.668 1.00 97.94 91 GLU A C 1
ATOM 632 O O . GLU A 1 91 ? -4.846 -7.057 -1.288 1.00 97.94 91 GLU A O 1
ATOM 637 N N . ALA A 1 92 ? -5.871 -7.579 0.629 1.00 97.25 92 ALA A N 1
ATOM 638 C CA . ALA A 1 92 ? -5.221 -6.514 1.384 1.00 97.25 92 ALA A CA 1
ATOM 639 C C . ALA A 1 92 ? -3.706 -6.752 1.539 1.00 97.25 92 ALA A C 1
ATOM 641 O O . ALA A 1 92 ? -2.929 -5.796 1.520 1.00 97.25 92 ALA A O 1
ATOM 642 N N . ALA A 1 93 ? -3.266 -8.009 1.674 1.00 96.56 93 ALA A N 1
ATOM 643 C CA . ALA A 1 93 ? -1.843 -8.332 1.736 1.00 96.56 93 ALA A CA 1
ATOM 644 C C . ALA A 1 93 ? -1.132 -8.104 0.397 1.00 96.56 93 ALA A C 1
ATOM 646 O O . ALA A 1 93 ? 0.014 -7.660 0.409 1.00 96.56 93 ALA A O 1
ATOM 647 N N . GLU A 1 94 ? -1.799 -8.364 -0.729 1.00 95.62 94 GLU A N 1
ATOM 648 C CA . GLU A 1 94 ? -1.287 -8.071 -2.070 1.00 95.62 94 GLU A CA 1
ATOM 649 C C . GLU A 1 94 ? -1.086 -6.563 -2.268 1.00 95.62 94 GLU A C 1
ATOM 651 O O . GLU A 1 94 ? 0.014 -6.130 -2.598 1.00 95.62 94 GLU A O 1
ATOM 656 N N . GLN A 1 95 ? -2.085 -5.739 -1.931 1.00 93.75 95 GLN A N 1
ATOM 657 C CA . GLN A 1 95 ? -1.969 -4.274 -2.028 1.00 93.75 95 GLN A CA 1
ATOM 658 C C . GLN A 1 95 ? -0.880 -3.673 -1.122 1.00 93.75 95 GLN A C 1
ATOM 660 O O . GLN A 1 95 ? -0.391 -2.574 -1.375 1.00 93.75 95 GLN A O 1
ATOM 665 N N . MET A 1 96 ? -0.506 -4.371 -0.046 1.00 95.19 96 MET A N 1
ATOM 666 C CA . MET A 1 96 ? 0.514 -3.937 0.914 1.00 95.19 96 MET A CA 1
ATOM 667 C C . MET A 1 96 ? 1.793 -4.786 0.852 1.00 95.19 96 MET A C 1
ATOM 669 O O . MET A 1 96 ? 2.595 -4.752 1.795 1.00 95.19 96 MET A O 1
ATOM 673 N N . ALA A 1 97 ? 2.005 -5.547 -0.226 1.00 95.69 97 ALA A N 1
ATOM 674 C CA . ALA A 1 97 ? 3.072 -6.541 -0.318 1.00 95.69 97 ALA A CA 1
ATOM 675 C C . ALA A 1 97 ? 4.459 -5.942 -0.038 1.00 95.69 97 ALA A C 1
ATOM 677 O O . ALA A 1 97 ? 5.191 -6.475 0.803 1.00 95.69 97 ALA A O 1
ATOM 678 N N . GLY A 1 98 ? 4.783 -4.779 -0.611 1.00 95.38 98 GLY A N 1
ATOM 679 C CA . GLY A 1 98 ? 6.020 -4.046 -0.327 1.00 95.38 98 GLY A CA 1
ATOM 680 C C . GLY A 1 98 ? 6.261 -3.795 1.166 1.00 95.38 98 GLY A C 1
ATOM 681 O O . GLY A 1 98 ? 7.339 -4.098 1.692 1.00 95.38 98 GLY A O 1
ATOM 682 N N . TYR A 1 99 ? 5.248 -3.310 1.890 1.00 94.62 99 TYR A N 1
ATOM 683 C CA . TYR A 1 99 ? 5.343 -3.068 3.332 1.00 94.62 99 TYR A CA 1
ATOM 684 C C . TYR A 1 99 ? 5.484 -4.373 4.129 1.00 94.62 99 TYR A C 1
ATOM 686 O O . TYR A 1 99 ? 6.354 -4.473 5.003 1.00 94.62 99 TYR A O 1
ATOM 694 N N . LEU A 1 100 ? 4.664 -5.381 3.826 1.00 96.38 100 LEU A N 1
ATOM 695 C CA . LEU A 1 100 ? 4.642 -6.647 4.561 1.00 96.38 100 LEU A CA 1
ATOM 696 C C . LEU A 1 100 ? 5.925 -7.454 4.339 1.00 96.38 100 LEU A C 1
ATOM 698 O O . LEU A 1 100 ? 6.510 -7.955 5.300 1.00 96.38 100 LEU A O 1
ATOM 702 N N . ILE A 1 101 ? 6.417 -7.537 3.099 1.00 96.62 101 ILE A N 1
ATOM 703 C CA . ILE A 1 101 ? 7.668 -8.226 2.756 1.00 96.62 101 ILE A CA 1
ATOM 704 C C . ILE A 1 101 ? 8.852 -7.523 3.423 1.00 96.62 101 ILE A C 1
ATOM 706 O O . ILE A 1 101 ? 9.670 -8.198 4.057 1.00 96.62 101 ILE A O 1
ATOM 710 N N . ARG A 1 102 ? 8.918 -6.185 3.383 1.00 95.88 102 ARG A N 1
ATOM 711 C CA . ARG A 1 102 ? 9.972 -5.432 4.082 1.00 95.88 102 ARG A CA 1
ATOM 712 C C . ARG A 1 102 ? 9.945 -5.686 5.583 1.00 95.88 102 ARG A C 1
ATOM 714 O O . ARG A 1 102 ? 10.991 -5.903 6.195 1.00 95.88 102 ARG A O 1
ATOM 721 N N . SER A 1 103 ? 8.758 -5.687 6.177 1.00 94.44 103 SER A N 1
ATOM 722 C CA . SER A 1 103 ? 8.590 -5.841 7.621 1.00 94.44 103 SER A CA 1
ATOM 723 C C . SER A 1 103 ? 8.913 -7.257 8.095 1.00 94.44 103 SER A C 1
ATOM 725 O O . SER A 1 103 ? 9.656 -7.409 9.067 1.00 94.44 103 SER A O 1
ATOM 727 N N . LEU A 1 104 ? 8.433 -8.283 7.390 1.00 93.81 104 LEU A N 1
ATOM 728 C CA . LEU A 1 104 ? 8.580 -9.690 7.774 1.00 93.81 104 LEU A CA 1
ATOM 729 C C . LEU A 1 104 ? 9.899 -10.308 7.301 1.00 93.81 104 LEU A C 1
ATOM 731 O O . LEU A 1 104 ? 10.572 -10.990 8.068 1.00 93.81 104 LEU A O 1
ATOM 735 N N . LYS A 1 105 ? 10.277 -10.077 6.039 1.00 95.50 105 LYS A N 1
ATOM 736 C CA . LYS A 1 105 ? 11.414 -10.742 5.375 1.00 95.50 105 LYS A CA 1
ATOM 737 C C . LYS A 1 105 ? 12.669 -9.873 5.288 1.00 95.50 105 LYS A C 1
ATOM 739 O O . LYS A 1 105 ? 13.685 -10.350 4.793 1.00 95.50 105 LYS A O 1
ATOM 744 N N . LYS A 1 106 ? 12.607 -8.615 5.742 1.00 95.75 106 LYS A N 1
ATOM 745 C CA . LYS A 1 106 ? 13.736 -7.661 5.757 1.00 95.75 106 LYS A CA 1
ATOM 746 C C . LYS A 1 106 ? 14.383 -7.445 4.383 1.00 95.75 106 LYS A C 1
ATOM 748 O O . LYS A 1 106 ? 15.579 -7.198 4.280 1.00 95.75 106 LYS A O 1
ATOM 753 N N . ARG A 1 107 ? 13.573 -7.516 3.329 1.00 96.06 107 ARG A N 1
ATOM 754 C CA . ARG A 1 107 ? 13.957 -7.259 1.935 1.00 96.06 107 ARG A CA 1
ATOM 755 C C . ARG A 1 107 ? 12.803 -6.574 1.200 1.00 96.06 107 ARG A C 1
ATOM 757 O O . ARG A 1 107 ? 11.682 -6.675 1.691 1.00 96.06 107 ARG A O 1
ATOM 764 N N . PRO A 1 108 ? 13.023 -5.899 0.064 1.00 96.50 108 PRO A N 1
ATOM 765 C CA . PRO A 1 108 ? 11.918 -5.351 -0.710 1.00 96.50 108 PRO A CA 1
ATOM 766 C C . PRO A 1 108 ? 11.086 -6.462 -1.369 1.00 96.50 108 PRO A C 1
ATOM 768 O O . PRO A 1 108 ? 11.533 -7.609 -1.541 1.00 96.50 108 PRO A O 1
ATOM 771 N N . GLU A 1 109 ? 9.867 -6.098 -1.751 1.00 97.19 109 GLU A N 1
ATOM 772 C CA . GLU A 1 109 ? 9.158 -6.784 -2.825 1.00 97.19 109 GLU A CA 1
ATOM 773 C C . GLU A 1 109 ? 9.927 -6.602 -4.137 1.00 97.19 109 GLU A C 1
ATOM 775 O O . GLU A 1 109 ? 10.524 -5.555 -4.377 1.00 97.19 109 GLU A O 1
ATOM 780 N N . VAL A 1 110 ? 9.951 -7.642 -4.969 1.00 96.69 110 VAL A N 1
ATOM 781 C CA . VAL A 1 110 ? 10.634 -7.605 -6.262 1.00 96.69 110 VAL A CA 1
ATOM 782 C C . VAL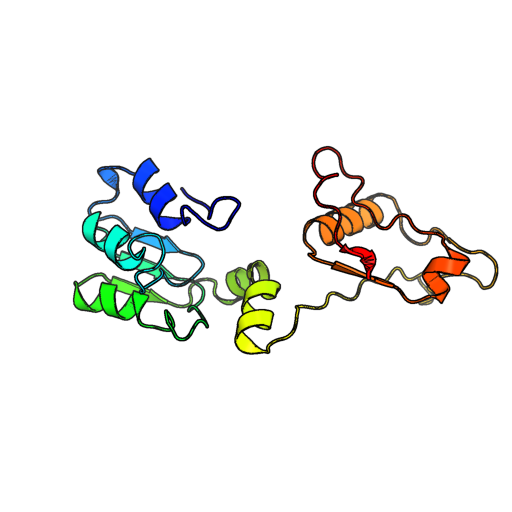 A 1 110 ? 9.648 -8.051 -7.323 1.00 96.69 110 VAL A C 1
ATOM 784 O O . VAL A 1 110 ? 9.177 -9.188 -7.285 1.00 96.69 110 VAL A O 1
ATOM 787 N N . ILE A 1 111 ? 9.379 -7.160 -8.271 1.00 96.38 111 ILE A N 1
ATOM 788 C CA . ILE A 1 111 ? 8.554 -7.427 -9.445 1.00 96.38 111 ILE A CA 1
ATOM 789 C C . ILE A 1 111 ? 9.497 -7.596 -10.635 1.00 96.38 111 ILE A C 1
ATOM 791 O O . ILE A 1 111 ? 10.228 -6.674 -10.998 1.00 96.38 111 ILE A O 1
ATOM 795 N N . LEU A 1 112 ? 9.489 -8.779 -11.249 1.00 96.94 112 LEU A N 1
ATOM 796 C CA . LEU A 1 112 ? 10.182 -9.015 -12.512 1.00 96.94 112 LEU A CA 1
ATOM 797 C C . LEU A 1 112 ? 9.227 -8.712 -13.666 1.00 96.94 112 LEU A C 1
ATOM 799 O O . LEU A 1 112 ? 8.232 -9.412 -13.846 1.00 96.94 112 LEU A O 1
ATOM 803 N N . LYS A 1 113 ? 9.557 -7.707 -14.481 1.00 97.12 113 LYS A N 1
ATOM 804 C CA . LYS A 1 113 ? 8.815 -7.389 -15.704 1.00 97.12 113 LYS A CA 1
ATOM 805 C C . LYS A 1 113 ? 9.622 -7.789 -16.933 1.00 97.12 113 LYS A C 1
ATOM 807 O O . LYS A 1 113 ? 10.747 -7.333 -17.109 1.00 97.12 113 LYS A O 1
ATOM 812 N N . LEU A 1 114 ? 9.001 -8.548 -17.834 1.00 95.62 114 LEU A N 1
ATOM 813 C CA . LEU A 1 114 ? 9.562 -8.919 -19.137 1.00 95.62 114 LEU A CA 1
ATOM 814 C C . LEU A 1 114 ? 8.593 -8.535 -20.265 1.00 95.62 114 LEU A C 1
ATOM 816 O O . LEU A 1 114 ? 7.382 -8.488 -20.068 1.00 95.62 114 LEU A O 1
ATOM 820 N N . ALA A 1 115 ? 9.126 -8.203 -21.441 1.00 94.75 115 ALA A N 1
ATOM 821 C CA . ALA A 1 115 ? 8.372 -8.181 -22.697 1.00 94.75 115 ALA A CA 1
ATOM 822 C C . ALA A 1 115 ? 8.957 -9.271 -23.590 1.00 94.75 115 ALA A C 1
ATOM 824 O O . ALA A 1 115 ? 10.166 -9.287 -23.800 1.00 94.75 115 ALA A O 1
ATOM 825 N N . LEU A 1 116 ? 8.109 -10.180 -24.066 1.00 95.81 116 LEU A N 1
ATOM 826 C CA . LEU A 1 116 ? 8.525 -11.339 -24.843 1.00 95.81 116 LEU A CA 1
ATOM 827 C C . LEU A 1 116 ? 7.762 -11.373 -26.161 1.00 95.81 116 LEU A C 1
ATOM 829 O O . LEU A 1 116 ? 6.558 -11.114 -26.189 1.00 95.81 116 LEU A O 1
ATOM 833 N N . SER A 1 117 ? 8.466 -11.683 -27.243 1.00 95.50 117 SER A N 1
ATOM 834 C CA . SER A 1 117 ? 7.847 -12.075 -28.504 1.00 95.50 117 SER A CA 1
ATOM 835 C C . SER A 1 117 ? 7.135 -13.425 -28.349 1.00 95.50 117 SER A C 1
ATOM 837 O O . SER A 1 117 ? 7.318 -14.144 -27.363 1.00 95.50 117 SER A O 1
ATOM 839 N N . SER A 1 118 ? 6.331 -13.805 -29.343 1.00 96.31 118 SER A N 1
ATOM 840 C CA . SER A 1 118 ? 5.613 -15.088 -29.351 1.00 96.31 118 SER A CA 1
ATOM 841 C C . SER A 1 118 ? 6.530 -16.317 -29.299 1.00 96.31 118 SER A C 1
ATOM 843 O O . SER A 1 118 ? 6.096 -17.382 -28.872 1.00 96.31 118 SER A O 1
ATOM 845 N N . ASP A 1 119 ? 7.788 -16.177 -29.720 1.00 95.44 119 ASP A N 1
ATOM 846 C CA . ASP A 1 119 ? 8.840 -17.197 -29.644 1.00 95.44 119 ASP A CA 1
ATOM 847 C C . ASP A 1 119 ? 9.769 -17.021 -28.421 1.00 95.44 119 ASP A C 1
ATOM 849 O O . ASP A 1 119 ? 10.817 -17.661 -28.330 1.00 95.44 119 ASP A O 1
ATOM 853 N N . GLY A 1 120 ? 9.388 -16.175 -27.457 1.00 96.12 120 GLY A N 1
ATOM 854 C CA . GLY A 1 120 ? 10.059 -16.046 -26.160 1.00 96.12 120 GLY A CA 1
ATOM 855 C C . GLY A 1 120 ? 11.342 -15.211 -26.166 1.00 96.12 120 GLY A C 1
ATOM 856 O O . GLY A 1 120 ? 12.176 -15.373 -25.275 1.00 96.12 120 GLY A O 1
ATOM 857 N N . LYS A 1 121 ? 11.536 -14.333 -27.155 1.00 95.06 121 LYS A N 1
ATOM 858 C CA . LYS A 1 121 ? 12.714 -13.458 -27.271 1.00 95.06 121 LYS A CA 1
ATOM 859 C C . LYS A 1 121 ? 12.444 -12.084 -26.665 1.00 95.06 121 LYS A C 1
ATOM 861 O O . LYS A 1 121 ? 11.309 -11.618 -26.648 1.00 95.06 121 LYS A O 1
ATOM 866 N N . ILE A 1 122 ? 13.504 -11.433 -26.186 1.00 93.00 122 ILE A N 1
ATOM 867 C CA . ILE A 1 122 ? 13.460 -10.098 -25.555 1.00 93.00 122 ILE A CA 1
ATOM 868 C C . ILE A 1 122 ? 13.999 -8.977 -26.453 1.00 93.00 122 ILE A C 1
ATOM 870 O O . ILE A 1 122 ? 13.947 -7.815 -26.069 1.00 93.00 122 ILE A O 1
ATOM 874 N N . GLY A 1 123 ? 14.513 -9.313 -27.634 1.00 91.94 123 GLY A N 1
ATOM 875 C CA . GLY A 1 123 ? 15.127 -8.370 -28.560 1.00 91.94 123 GLY A CA 1
ATOM 876 C C . GLY A 1 123 ? 15.891 -9.097 -29.661 1.00 91.94 123 GLY A C 1
ATOM 877 O O . GLY A 1 123 ? 15.830 -10.326 -29.762 1.00 91.94 123 GLY A O 1
ATOM 878 N N . MET A 1 124 ? 16.609 -8.323 -30.467 1.00 90.19 124 MET A N 1
ATOM 879 C CA . MET A 1 124 ? 17.532 -8.806 -31.492 1.00 90.19 124 MET A CA 1
ATOM 880 C C . MET A 1 124 ? 18.917 -8.232 -31.198 1.00 90.19 124 MET A C 1
ATOM 882 O O . MET A 1 124 ? 19.040 -7.079 -30.789 1.00 90.19 124 MET A O 1
ATOM 886 N N . GLU A 1 125 ? 19.951 -9.051 -31.356 1.00 86.88 125 GLU A N 1
ATOM 887 C CA . GLU A 1 125 ? 21.331 -8.643 -31.089 1.00 86.88 125 GLU A CA 1
ATOM 888 C C . GLU A 1 125 ? 21.742 -7.494 -32.023 1.00 86.88 125 GLU A C 1
ATOM 890 O O . GLU A 1 125 ? 21.554 -7.589 -33.233 1.00 86.88 125 GLU A O 1
ATOM 895 N N . GLY A 1 126 ? 22.276 -6.407 -31.456 1.00 85.94 126 GLY A N 1
ATOM 896 C CA . GLY A 1 126 ? 22.724 -5.226 -32.203 1.00 85.94 126 GLY A CA 1
ATOM 897 C C . GLY A 1 126 ? 21.623 -4.249 -32.638 1.00 85.94 126 GLY A C 1
ATOM 898 O O . GLY A 1 126 ? 21.938 -3.221 -33.230 1.00 85.94 126 GLY A O 1
ATOM 899 N N . GLU A 1 127 ? 20.353 -4.528 -32.336 1.00 89.31 127 GLU A N 1
ATOM 900 C CA . GLU A 1 127 ? 19.211 -3.689 -32.747 1.00 89.31 127 GLU A CA 1
ATOM 901 C C . GLU A 1 127 ? 18.731 -2.732 -31.636 1.00 89.31 127 GLU A C 1
ATOM 903 O O . GLU A 1 127 ? 17.779 -1.974 -31.836 1.00 89.31 127 GLU A O 1
ATOM 908 N N . GLY A 1 128 ? 19.372 -2.765 -30.460 1.00 85.88 128 GLY A N 1
ATOM 909 C CA . GLY A 1 128 ? 18.988 -1.974 -29.288 1.00 85.88 128 GLY A CA 1
ATOM 910 C C . GLY A 1 128 ? 17.509 -2.157 -28.923 1.00 85.88 128 GLY A C 1
ATOM 911 O O . GLY A 1 128 ? 17.005 -3.280 -28.797 1.00 85.88 128 GLY A O 1
ATOM 912 N N . GLN A 1 129 ? 16.787 -1.040 -28.799 1.00 86.44 129 GLN A N 1
ATOM 913 C CA . GLN A 1 129 ? 15.402 -1.034 -28.334 1.00 86.44 129 GLN A CA 1
ATOM 914 C C . GLN A 1 129 ? 14.403 -1.550 -29.392 1.00 86.44 129 GLN A C 1
ATOM 916 O O . GLN A 1 129 ? 13.804 -0.783 -30.154 1.00 86.44 129 GLN A O 1
ATOM 921 N N . VAL A 1 130 ? 14.105 -2.849 -29.356 1.00 89.44 130 VAL A N 1
ATOM 922 C CA . VAL A 1 130 ? 13.074 -3.476 -30.201 1.00 89.44 130 VAL A CA 1
ATOM 923 C C . VAL A 1 130 ? 11.680 -3.360 -29.569 1.00 89.44 130 VAL A C 1
ATOM 925 O O . VAL A 1 130 ? 11.427 -3.802 -28.445 1.00 89.44 130 VAL A O 1
ATOM 928 N N . SER A 1 131 ? 10.719 -2.801 -30.311 1.00 90.31 131 SER A N 1
ATOM 929 C CA . SER A 1 131 ? 9.322 -2.710 -29.858 1.00 90.31 131 SER A CA 1
ATOM 930 C C . SER A 1 131 ? 8.592 -4.046 -30.001 1.00 90.31 131 SER A C 1
ATOM 932 O O . SER A 1 131 ? 8.026 -4.346 -31.045 1.00 90.31 131 SER A O 1
ATOM 934 N N . ILE A 1 132 ? 8.568 -4.827 -28.921 1.00 94.00 132 ILE A N 1
ATOM 935 C CA . ILE A 1 132 ? 7.837 -6.104 -28.858 1.00 94.00 132 ILE A CA 1
ATOM 936 C C . ILE A 1 132 ? 6.356 -5.891 -28.509 1.00 94.00 132 ILE A C 1
ATOM 938 O O . ILE A 1 132 ? 5.467 -6.479 -29.117 1.00 94.00 132 ILE A O 1
ATOM 942 N N . THR A 1 133 ? 6.072 -5.048 -27.513 1.00 95.06 133 THR A N 1
ATOM 943 C CA . THR A 1 133 ? 4.715 -4.832 -26.987 1.00 95.06 133 THR A CA 1
ATOM 944 C C . THR A 1 133 ? 4.154 -3.458 -27.365 1.00 95.06 133 THR A C 1
ATOM 946 O O . THR A 1 133 ? 4.882 -2.461 -27.383 1.00 95.06 133 THR A O 1
ATOM 949 N N . GLY A 1 134 ? 2.839 -3.386 -27.595 1.00 95.19 134 GLY A N 1
ATOM 950 C CA . GLY A 1 134 ? 2.131 -2.153 -27.963 1.00 95.19 134 GLY A CA 1
ATOM 951 C C . GLY A 1 134 ? 1.963 -1.125 -26.833 1.00 95.19 134 GLY A C 1
ATOM 952 O O . GLY A 1 134 ? 2.408 -1.317 -25.699 1.00 95.19 134 GLY A O 1
ATOM 953 N N . ASP A 1 135 ? 1.283 -0.019 -27.147 1.00 93.44 135 ASP A N 1
ATOM 954 C CA . ASP A 1 135 ? 1.126 1.131 -26.242 1.00 93.44 135 ASP A CA 1
ATOM 955 C C . ASP A 1 135 ? 0.398 0.801 -24.934 1.00 93.44 135 ASP A C 1
ATOM 957 O O . ASP A 1 135 ? 0.764 1.339 -23.891 1.00 93.44 135 ASP A O 1
ATOM 961 N N . ILE A 1 136 ? -0.595 -0.096 -24.965 1.00 94.81 136 ILE A N 1
ATOM 962 C CA . ILE A 1 136 ? -1.346 -0.509 -23.766 1.00 94.81 136 ILE A CA 1
ATOM 963 C C . ILE A 1 136 ? -0.389 -1.129 -22.742 1.00 94.81 136 ILE A C 1
ATOM 965 O O . ILE A 1 136 ? -0.299 -0.655 -21.616 1.00 94.81 136 ILE A O 1
ATOM 969 N N . ALA A 1 137 ? 0.418 -2.107 -23.161 1.00 95.19 137 ALA A N 1
ATOM 970 C CA . ALA A 1 137 ? 1.410 -2.735 -22.290 1.00 95.19 137 ALA A CA 1
ATOM 971 C C . ALA A 1 137 ? 2.476 -1.739 -21.799 1.00 95.19 137 ALA A C 1
ATOM 973 O O . ALA A 1 137 ? 2.939 -1.825 -20.664 1.00 95.19 137 ALA A O 1
ATOM 974 N N . ARG A 1 138 ? 2.867 -0.763 -22.631 1.00 91.38 138 ARG A N 1
ATOM 975 C CA . ARG A 1 138 ? 3.807 0.291 -22.217 1.00 91.38 138 ARG A CA 1
ATOM 976 C C . ARG A 1 138 ? 3.210 1.228 -21.163 1.00 91.38 138 ARG A C 1
ATOM 978 O O . ARG A 1 138 ? 3.947 1.658 -20.280 1.00 91.38 138 ARG A O 1
ATOM 985 N N . ARG A 1 139 ? 1.904 1.517 -21.216 1.00 93.62 139 ARG A N 1
ATOM 986 C CA . ARG A 1 139 ? 1.203 2.289 -20.174 1.00 93.62 139 ARG A CA 1
ATOM 987 C C . ARG A 1 139 ? 1.187 1.552 -18.839 1.00 93.62 139 ARG A C 1
ATOM 989 O O . ARG A 1 139 ? 1.535 2.166 -17.836 1.00 93.62 139 ARG A O 1
ATOM 996 N N . GLU A 1 140 ? 0.914 0.249 -18.847 1.00 95.69 140 GLU A N 1
ATOM 997 C CA . GLU A 1 140 ? 0.983 -0.587 -17.638 1.00 95.69 140 GLU A CA 1
ATOM 998 C C . GLU A 1 140 ? 2.378 -0.561 -16.998 1.00 95.69 140 GLU A C 1
ATOM 1000 O O . GLU A 1 140 ? 2.511 -0.405 -15.789 1.00 95.69 140 GLU A O 1
ATOM 1005 N N . VAL A 1 141 ? 3.450 -0.597 -17.799 1.00 96.00 141 VAL A N 1
ATOM 1006 C CA . VAL A 1 141 ? 4.823 -0.468 -17.271 1.00 96.00 141 VAL A CA 1
ATOM 1007 C C . VAL A 1 141 ? 5.052 0.878 -16.578 1.00 96.00 141 VAL A C 1
ATOM 1009 O O . VAL A 1 141 ? 5.788 0.937 -15.594 1.00 96.00 141 VAL A O 1
ATOM 1012 N N . TYR A 1 142 ? 4.451 1.970 -17.057 1.00 96.75 142 TYR A N 1
ATOM 1013 C CA . TYR A 1 142 ? 4.562 3.253 -16.361 1.00 96.75 142 TYR A CA 1
ATOM 1014 C C . TYR A 1 142 ? 3.782 3.277 -15.043 1.00 96.75 142 TYR A C 1
ATOM 1016 O O . TYR A 1 142 ? 4.258 3.915 -14.107 1.00 96.75 142 TYR A O 1
ATOM 1024 N N . LEU A 1 143 ? 2.645 2.579 -14.947 1.00 96.12 143 LEU A N 1
ATOM 1025 C CA . LEU A 1 143 ? 1.929 2.404 -13.679 1.00 96.12 143 LEU A CA 1
ATOM 1026 C C . LEU A 1 143 ? 2.774 1.595 -12.690 1.00 96.12 143 LEU A C 1
ATOM 1028 O O . LEU A 1 143 ? 3.035 2.078 -11.593 1.00 96.12 143 LEU A O 1
ATOM 1032 N N . MET A 1 144 ? 3.338 0.460 -13.124 1.00 96.25 144 MET A N 1
ATOM 1033 C CA . MET A 1 144 ? 4.258 -0.341 -12.300 1.00 96.25 144 MET A CA 1
ATOM 1034 C C . MET A 1 144 ? 5.442 0.490 -11.786 1.00 96.25 144 MET A C 1
ATOM 1036 O O . MET A 1 144 ? 5.839 0.372 -10.632 1.00 96.25 144 MET A O 1
ATOM 1040 N N . ARG A 1 145 ? 6.009 1.369 -12.627 1.00 97.69 145 ARG A N 1
ATOM 1041 C CA . ARG A 1 145 ? 7.069 2.299 -12.203 1.00 97.69 145 ARG A CA 1
ATOM 1042 C C . ARG A 1 145 ? 6.582 3.302 -11.161 1.00 97.69 145 ARG A C 1
ATOM 1044 O O . ARG A 1 145 ? 7.331 3.594 -10.243 1.00 97.69 145 ARG A O 1
ATOM 1051 N N . ALA A 1 146 ? 5.366 3.827 -11.308 1.00 96.56 146 ALA A N 1
ATOM 1052 C CA . ALA A 1 146 ? 4.793 4.814 -10.390 1.00 96.56 146 ALA A CA 1
ATOM 1053 C C . ALA A 1 146 ? 4.456 4.237 -9.002 1.00 96.56 146 ALA A C 1
ATOM 1055 O O . ALA A 1 146 ? 4.316 4.990 -8.028 1.00 96.56 146 ALA A O 1
ATOM 1056 N N . GLU A 1 147 ? 4.307 2.916 -8.921 1.00 94.44 147 GLU A N 1
ATOM 1057 C CA . GLU A 1 147 ? 4.042 2.152 -7.699 1.00 94.44 147 GLU A CA 1
ATOM 1058 C C . GLU A 1 147 ? 5.320 1.627 -7.029 1.00 94.44 147 GLU A C 1
ATOM 1060 O O . GLU A 1 147 ? 5.293 1.290 -5.847 1.00 94.44 147 GLU A O 1
ATOM 1065 N N . ALA A 1 148 ? 6.445 1.594 -7.747 1.00 95.88 148 ALA A N 1
ATOM 1066 C CA . ALA A 1 148 ? 7.721 1.117 -7.232 1.00 95.88 148 ALA A CA 1
ATOM 1067 C C . ALA A 1 148 ? 8.544 2.236 -6.571 1.00 95.88 148 ALA A C 1
ATOM 1069 O O . ALA A 1 148 ? 8.614 3.358 -7.065 1.00 95.88 148 ALA A O 1
ATOM 1070 N N . ASP A 1 149 ? 9.261 1.901 -5.496 1.00 95.50 149 ASP A N 1
ATOM 1071 C CA . ASP A 1 149 ? 10.260 2.800 -4.898 1.00 95.50 149 ASP A CA 1
ATOM 1072 C C . ASP A 1 149 ? 11.560 2.856 -5.730 1.00 95.50 149 ASP A C 1
ATOM 1074 O O . ASP A 1 149 ? 12.284 3.855 -5.717 1.00 95.50 149 ASP A O 1
ATOM 1078 N N . GLY A 1 150 ? 11.870 1.779 -6.464 1.00 97.19 150 GLY A N 1
ATOM 1079 C CA . GLY A 1 150 ? 13.097 1.628 -7.245 1.00 97.19 150 GLY A CA 1
ATOM 1080 C C . GLY A 1 150 ? 12.907 0.791 -8.513 1.00 97.19 150 GLY A C 1
ATOM 1081 O O . GLY A 1 150 ? 12.112 -0.146 -8.535 1.00 97.19 150 GLY A O 1
ATOM 1082 N N . ILE A 1 151 ? 13.659 1.120 -9.563 1.00 98.31 151 ILE A N 1
ATOM 1083 C CA . ILE A 1 151 ? 13.763 0.363 -10.814 1.00 98.31 151 ILE A CA 1
ATOM 1084 C C . ILE A 1 151 ? 15.215 -0.042 -11.035 1.00 98.31 151 ILE A C 1
ATOM 1086 O O . ILE A 1 151 ? 16.110 0.793 -10.930 1.00 98.31 151 ILE A O 1
ATOM 1090 N N . LEU A 1 152 ? 15.428 -1.319 -11.346 1.00 98.12 152 LEU A N 1
ATOM 1091 C CA . LEU A 1 152 ? 16.753 -1.905 -11.505 1.00 98.12 152 LEU A CA 1
ATOM 1092 C C . LEU A 1 152 ? 16.917 -2.479 -12.908 1.00 98.12 152 LEU A C 1
ATOM 1094 O O . LEU A 1 152 ? 16.044 -3.209 -13.385 1.00 98.12 152 LEU A O 1
ATOM 1098 N N . ILE A 1 153 ? 18.050 -2.177 -13.539 1.00 97.94 153 ILE A N 1
ATOM 1099 C CA . ILE A 1 153 ? 18.470 -2.788 -14.805 1.00 97.94 153 ILE A CA 1
ATOM 1100 C C . ILE A 1 153 ? 19.932 -3.238 -14.735 1.00 97.94 153 ILE A C 1
ATOM 1102 O O . ILE A 1 153 ? 20.706 -2.778 -13.901 1.00 97.94 153 ILE A O 1
ATOM 1106 N N . GLY A 1 154 ? 20.325 -4.150 -15.623 1.00 97.00 154 GLY A N 1
ATOM 1107 C CA . GLY A 1 154 ? 21.739 -4.464 -15.829 1.00 97.00 154 GLY A CA 1
ATOM 1108 C C . GLY A 1 154 ? 22.429 -3.417 -16.709 1.00 97.00 154 GLY A C 1
ATOM 1109 O O . GLY A 1 154 ? 21.776 -2.733 -17.497 1.00 97.00 154 GLY A O 1
ATOM 1110 N N . ILE A 1 155 ? 23.764 -3.353 -16.644 1.00 96.31 155 ILE A N 1
ATOM 1111 C CA . ILE A 1 155 ? 24.570 -2.440 -17.475 1.00 96.31 155 ILE A CA 1
ATOM 1112 C C . ILE A 1 155 ? 24.329 -2.637 -18.979 1.00 96.31 155 ILE A C 1
ATOM 1114 O O . ILE A 1 155 ? 24.326 -1.662 -19.718 1.00 96.31 155 ILE A O 1
ATOM 1118 N N . GLY A 1 156 ? 24.058 -3.868 -19.429 1.00 93.88 156 GLY A N 1
ATOM 1119 C CA . GLY A 1 156 ? 23.744 -4.147 -20.834 1.00 93.88 156 GLY A CA 1
ATOM 1120 C C . GLY A 1 156 ? 22.529 -3.359 -21.325 1.00 93.88 156 GLY A C 1
ATOM 1121 O O . GLY A 1 156 ? 22.610 -2.695 -22.345 1.00 93.88 156 GLY A O 1
ATOM 1122 N N . THR A 1 157 ? 21.442 -3.323 -20.550 1.00 94.06 157 THR A N 1
ATOM 1123 C CA . THR A 1 157 ? 20.261 -2.505 -20.875 1.00 94.06 157 THR A CA 1
ATOM 1124 C C . THR A 1 157 ? 20.595 -1.014 -20.908 1.00 94.06 157 THR A C 1
ATOM 1126 O O . THR A 1 157 ? 20.079 -0.291 -21.750 1.00 94.06 157 THR A O 1
ATOM 1129 N N . ALA A 1 158 ? 21.462 -0.534 -20.011 1.00 94.44 158 ALA A N 1
ATOM 1130 C CA . ALA A 1 158 ? 21.853 0.874 -20.006 1.00 94.44 158 ALA A CA 1
ATOM 1131 C C . ALA A 1 158 ? 22.663 1.254 -21.256 1.00 94.44 158 ALA A C 1
ATOM 1133 O O . ALA A 1 158 ? 22.474 2.342 -21.787 1.00 94.44 158 ALA A O 1
ATOM 1134 N N . LEU A 1 159 ? 23.543 0.361 -21.716 1.00 93.19 159 LEU A N 1
ATOM 1135 C CA . LEU A 1 159 ? 24.385 0.585 -22.890 1.00 93.19 159 LEU A CA 1
ATOM 1136 C C . LEU A 1 159 ? 23.614 0.434 -24.208 1.00 93.19 159 LEU A C 1
ATOM 1138 O O . LEU A 1 159 ? 23.825 1.234 -25.112 1.00 93.19 159 LEU A O 1
ATOM 1142 N N . GLU A 1 160 ? 22.738 -0.566 -24.312 1.00 91.88 160 GLU A N 1
ATOM 1143 C CA . GLU A 1 160 ? 22.022 -0.886 -25.555 1.00 91.88 160 GLU A CA 1
ATOM 1144 C C . GLU A 1 160 ? 20.773 -0.013 -25.771 1.00 91.88 160 GLU A C 1
ATOM 1146 O O . GLU A 1 160 ? 20.482 0.366 -26.905 1.00 91.88 160 GLU A O 1
ATOM 1151 N N . ASP A 1 161 ? 20.041 0.332 -24.701 1.00 91.56 161 ASP A N 1
ATOM 1152 C CA . ASP A 1 161 ? 18.740 1.012 -24.817 1.00 91.56 161 ASP A CA 1
ATOM 1153 C C . ASP A 1 161 ? 18.754 2.492 -24.386 1.00 91.56 161 ASP A C 1
ATOM 1155 O O . ASP A 1 161 ? 17.770 3.192 -24.631 1.00 91.56 161 ASP A O 1
ATOM 1159 N N . ASP A 1 162 ? 19.803 2.957 -23.691 1.00 92.06 162 ASP A N 1
ATOM 1160 C CA . ASP A 1 162 ? 19.885 4.279 -23.030 1.00 92.06 162 ASP A CA 1
ATOM 1161 C C . ASP A 1 162 ? 18.544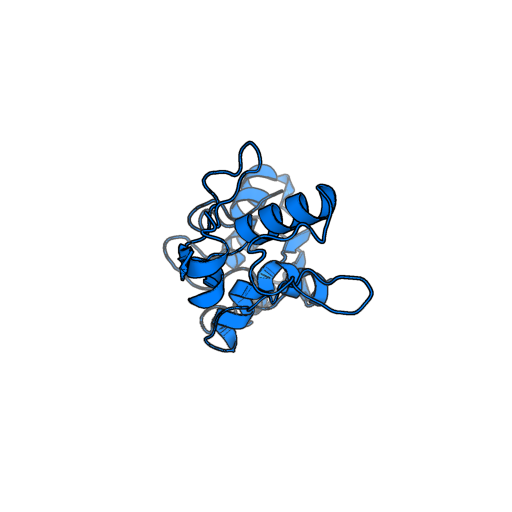 4.752 -22.405 1.00 92.06 162 ASP A C 1
ATOM 1163 O O . ASP A 1 162 ? 17.973 5.796 -22.758 1.00 92.06 162 ASP A O 1
ATOM 1167 N N . PRO A 1 163 ? 17.931 3.956 -21.504 1.00 94.44 163 PRO A N 1
ATOM 1168 C CA . PRO A 1 163 ? 16.562 4.206 -21.103 1.00 94.44 163 PRO A CA 1
ATOM 1169 C C . PRO A 1 163 ? 16.474 5.306 -20.039 1.00 94.44 163 PRO A C 1
ATOM 1171 O O . PRO A 1 163 ? 17.121 5.268 -18.994 1.00 94.44 163 PRO A O 1
ATOM 1174 N N . ALA A 1 164 ? 15.516 6.220 -20.207 1.00 95.06 164 ALA A N 1
ATOM 1175 C CA . ALA A 1 164 ? 15.213 7.218 -19.175 1.00 95.06 164 ALA A CA 1
ATOM 1176 C C . ALA A 1 164 ? 14.717 6.595 -17.850 1.00 95.06 164 ALA A C 1
ATOM 1178 O O . ALA A 1 164 ? 14.932 7.161 -16.780 1.00 95.06 164 ALA A O 1
ATOM 1179 N N . LEU A 1 165 ? 14.024 5.448 -17.928 1.00 96.38 165 LEU A N 1
ATOM 1180 C CA . LEU A 1 165 ? 13.400 4.723 -16.803 1.00 96.38 165 LEU A CA 1
ATOM 1181 C C . LEU A 1 165 ? 12.405 5.537 -15.946 1.00 96.38 165 LEU A C 1
ATOM 1183 O O . LEU A 1 165 ? 12.006 5.098 -14.873 1.00 96.38 165 LEU A O 1
ATOM 1187 N N . THR A 1 166 ? 11.934 6.679 -16.444 1.00 96.88 166 THR A N 1
ATOM 1188 C CA . THR A 1 166 ? 10.962 7.542 -15.761 1.00 96.88 166 THR A CA 1
ATOM 1189 C C . THR A 1 166 ? 9.513 7.087 -15.958 1.00 96.88 166 THR A C 1
ATOM 1191 O O . THR A 1 166 ? 9.195 6.289 -16.855 1.00 96.88 166 THR A O 1
ATOM 1194 N N . VAL A 1 167 ? 8.621 7.614 -15.118 1.00 97.38 167 VAL A N 1
ATOM 1195 C CA . VAL A 1 167 ? 7.169 7.591 -15.331 1.00 97.38 167 VAL A CA 1
ATOM 1196 C C . VAL A 1 167 ? 6.806 8.727 -16.284 1.00 97.38 167 VAL A C 1
ATOM 1198 O O . VAL A 1 167 ? 7.208 9.868 -16.080 1.00 97.38 167 VAL A O 1
ATOM 1201 N N . ARG A 1 168 ? 6.054 8.409 -17.344 1.00 94.31 168 ARG A N 1
ATOM 1202 C CA . ARG A 1 168 ? 5.654 9.364 -18.398 1.00 94.31 168 ARG A CA 1
ATOM 1203 C C . ARG A 1 168 ? 4.135 9.476 -18.553 1.00 94.31 168 ARG A C 1
ATOM 1205 O O . ARG A 1 168 ? 3.642 9.833 -19.619 1.00 94.31 168 ARG A O 1
ATOM 1212 N N . LEU A 1 169 ? 3.397 9.102 -17.509 1.00 94.44 169 LEU A N 1
ATOM 1213 C CA . LEU A 1 169 ? 1.944 9.234 -17.468 1.00 94.44 169 LEU A CA 1
ATOM 1214 C C . LEU A 1 169 ? 1.565 10.631 -16.960 1.00 94.44 169 LEU A C 1
ATOM 1216 O O . LEU A 1 169 ? 2.114 11.037 -15.931 1.00 94.44 169 LEU A O 1
ATOM 1220 N N . PRO A 1 170 ? 0.624 11.327 -17.629 1.00 94.31 170 PRO A N 1
ATOM 1221 C CA . PRO A 1 170 ? 0.154 12.640 -17.201 1.00 94.31 170 PRO A CA 1
ATOM 1222 C C . PRO A 1 170 ? -0.291 12.661 -15.736 1.00 94.31 170 PRO A C 1
ATOM 1224 O O . PRO A 1 170 ? -1.149 11.872 -15.338 1.00 94.31 170 PRO A O 1
ATOM 1227 N N . GLY A 1 171 ? 0.280 13.566 -14.942 1.00 94.94 171 GLY A N 1
ATOM 1228 C CA . GLY A 1 171 ? -0.044 13.753 -13.524 1.00 94.94 171 GLY A CA 1
ATOM 1229 C C . GLY A 1 171 ? 0.686 12.809 -12.560 1.00 94.94 171 GLY A C 1
ATOM 1230 O O . GLY A 1 171 ? 0.528 12.944 -11.346 1.00 94.94 171 GLY A O 1
ATOM 1231 N N . LEU A 1 172 ? 1.493 11.872 -13.068 1.00 95.56 172 LEU A N 1
ATOM 1232 C CA . LEU A 1 172 ? 2.285 10.925 -12.274 1.00 95.56 172 LEU A CA 1
ATOM 1233 C C . LEU A 1 172 ? 3.795 11.066 -12.514 1.00 95.56 172 LEU A C 1
ATOM 1235 O O . LEU A 1 172 ? 4.572 10.237 -12.055 1.00 95.56 172 LEU A O 1
ATOM 1239 N N . GLU A 1 173 ? 4.252 12.107 -13.205 1.00 94.56 173 GLU A N 1
ATOM 1240 C CA . GLU A 1 173 ? 5.661 12.291 -13.579 1.00 94.56 173 GLU A CA 1
ATOM 1241 C C . GLU A 1 173 ? 6.586 12.327 -12.348 1.00 94.56 173 GLU A C 1
ATOM 1243 O O . GLU A 1 173 ? 7.679 11.751 -12.348 1.00 94.56 173 GLU A O 1
ATOM 1248 N N . ASN A 1 174 ? 6.089 12.912 -11.252 1.00 94.81 174 ASN A N 1
ATOM 1249 C CA . ASN A 1 174 ? 6.771 13.004 -9.956 1.00 94.81 174 ASN A CA 1
ATOM 1250 C C . ASN A 1 174 ? 6.833 11.671 -9.186 1.00 94.81 174 ASN A C 1
ATOM 1252 O O . ASN A 1 174 ? 7.377 11.625 -8.086 1.00 94.81 174 ASN A O 1
ATOM 1256 N N . ARG A 1 175 ? 6.269 10.590 -9.737 1.00 95.81 175 ARG A N 1
ATOM 1257 C CA . ARG A 1 175 ? 6.299 9.229 -9.176 1.00 95.81 175 ARG A CA 1
ATOM 1258 C C . ARG A 1 175 ? 7.402 8.367 -9.791 1.00 95.81 175 ARG A C 1
ATOM 1260 O O . ARG A 1 175 ? 7.362 7.151 -9.664 1.00 95.81 175 ARG A O 1
ATOM 1267 N N . SER A 1 176 ? 8.3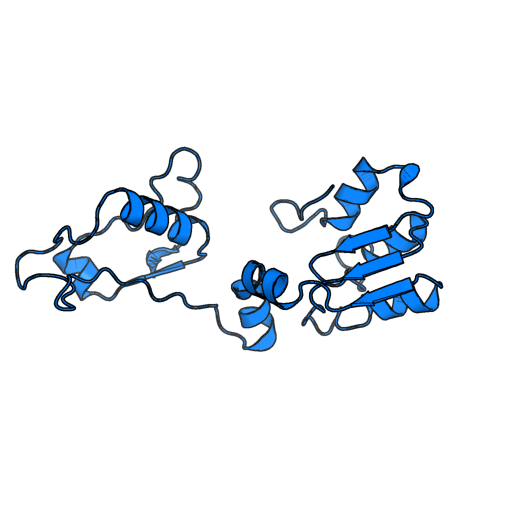59 8.971 -10.495 1.00 97.56 176 SER A N 1
ATOM 1268 C CA . SER A 1 176 ? 9.483 8.226 -11.064 1.00 97.56 176 SER A CA 1
ATOM 1269 C C . SER A 1 176 ? 10.311 7.554 -9.954 1.00 97.56 176 SER A C 1
ATOM 1271 O O . SER A 1 176 ? 10.715 8.245 -9.017 1.00 97.56 176 SER A O 1
ATOM 1273 N N . PRO A 1 177 ? 10.578 6.240 -10.054 1.00 97.62 177 PRO A N 1
ATOM 1274 C CA . PRO A 1 177 ? 11.307 5.501 -9.029 1.00 97.62 177 PRO A CA 1
ATOM 1275 C C . PRO A 1 177 ? 12.794 5.871 -9.013 1.00 97.62 177 PRO A C 1
ATOM 1277 O O . PRO A 1 177 ? 13.341 6.381 -9.998 1.00 97.62 177 PRO A O 1
ATOM 1280 N N . ALA A 1 178 ? 13.481 5.549 -7.914 1.00 97.81 178 ALA A N 1
ATOM 1281 C CA . ALA A 1 178 ? 14.939 5.604 -7.884 1.00 97.81 178 ALA A CA 1
ATOM 1282 C C . ALA A 1 178 ? 15.526 4.625 -8.917 1.00 97.81 178 ALA A C 1
ATOM 1284 O O . ALA A 1 178 ? 15.074 3.488 -9.026 1.00 97.81 178 ALA A O 1
ATOM 1285 N N . ARG A 1 179 ? 16.536 5.053 -9.678 1.00 97.44 179 ARG A N 1
ATOM 1286 C CA . ARG A 1 179 ? 17.222 4.199 -10.661 1.00 97.44 179 ARG A CA 1
ATOM 1287 C C . ARG A 1 179 ? 18.411 3.523 -9.989 1.00 97.44 179 ARG A C 1
ATOM 1289 O O . ARG A 1 179 ? 19.232 4.224 -9.397 1.00 97.44 179 ARG A O 1
ATOM 1296 N N . ILE A 1 180 ? 18.454 2.197 -10.069 1.00 95.00 180 ILE A N 1
ATOM 1297 C CA . ILE A 1 180 ? 19.459 1.326 -9.450 1.00 95.00 180 ILE A CA 1
ATOM 1298 C C . ILE A 1 180 ? 20.209 0.571 -10.543 1.00 95.00 180 ILE A C 1
ATOM 1300 O O . ILE A 1 180 ? 19.535 0.019 -11.444 1.00 95.00 180 ILE A O 1
#

Secondary structure (DSSP, 8-state):
---PPTTS-S-HHHHHHHHHGGGGTTPEEEEEEPPP-S-SSS--HHHHHHHTT--EEEEEE---STTTTTHHHHHHHHTT-EEE--TTHHHHHHHTHHHHHHHHHSS----------TTS----TT--S---S-HHHHHHHHHHHHH-SEE---HHHHHHH-------STT-GGGPPEE-

Sequence (180 aa):
TGVTAVGGRPHAETEALAEAGGLARGATAYVTLEPCAHHGRTPPCANALLNAGVTRVVGAVSDPDPRVSGKGYAILRAAGVEVVERVLAAEAAEQMAGYLIRSLKKRPEVILKLALSSDGKIGMEGEGQVSITGDIARREVYLMRAEADGILIGIGTALEDDPALTVRLPGLENRSPARI

pLDDT: mean 95.05, std 3.87, range [76.25, 98.81]

Foldseek 3Di:
DADQDPVRPDHRLVVVCVVCPLVLAQAEAEEAEQWAQDDDVHHTSLVVSVVSNHQEYEYAYYDLPPNGGCNSVVSCVVSNRHYHYNDVNVVSCVVCVQVVCCSPVVDGDDDDDAQAAPVGDRDDPPPQDDPRDDPVVVLVLLVVQLPDQEDEDDVVNCVRHVDPQARDDPPSRVSGHHYD